Protein AF-A0A2N2MQD1-F1 (afdb_monomer)

Nearest PDB structures (foldseek):
  4q20-assembly1_A  TM=9.235E-01  e=2.212E-16  Caulobacter vibrioides CB15
  4q20-assembly1_B  TM=9.353E-01  e=4.075E-15  Caulobacter vibrioides CB15
  3a0y-assembly1_A  TM=9.117E-01  e=2.842E-14  Thermotoga maritima
  3a0w-assembly1_A  TM=9.003E-01  e=3.850E-14  Thermotoga maritima
  3a0z-assembly2_B  TM=8.921E-01  e=6.257E-14  Thermotoga maritima

Mean predicted aligned error: 6.28 Å

pLDDT: mean 89.48, std 15.31, range [43.0, 98.81]

Radius of gyration: 17.78 Å; Cα contacts (8 Å, |Δi|>4): 299; chains: 1; bounding box: 47×38×61 Å

Foldseek 3Di:
DDADKDWDFPVVLLVVLCVVCVVLCVVLQEAEEEAEPPGDFTAIGGSVLSNLLSNLVVVVLSLFAHRNWYWYWYWDDDPWKIKIKIWTQGQWAPPVCQVCLLPQQDDRDDPPPPRDDSSNRNVSSQVRQVVQVKDWDKDIDGNGTIMIMIMGTGDDPPPDDPDPPDD

Sequence (167 aa):
LTQQKVSLSLDSIISRSVEEMAPLCRKKGIALETNSPRSLPPITGDTESLVRVFTNIIGNATKYTPEGGKITVTVKNDDYYITASIADNGTGIPPEKLPLIFEPFYRCAEKNEKSSGSGLGLTFCKKIMESHNGVIDVSSREGEGTIFVLTFPISINTERNGSVEIQ

Solvent-accessible surface area (backbone atoms only — not comparable to full-atom values): 9406 Å² total; per-residue (Å²): 133,91,78,68,68,39,83,42,56,62,67,61,39,51,52,52,23,49,63,72,45,43,64,61,26,55,76,44,49,27,46,80,46,78,47,65,66,98,75,76,77,40,28,56,39,32,66,70,64,51,28,51,36,50,37,47,53,52,47,51,42,56,70,50,27,52,75,66,30,47,38,38,39,38,43,50,69,67,98,57,37,38,38,42,34,44,35,29,57,13,50,39,41,52,77,89,50,59,87,44,54,51,38,78,58,38,67,96,68,62,93,81,59,89,67,86,75,80,26,43,59,51,29,50,32,50,55,51,29,53,75,47,71,23,45,76,48,77,51,57,40,63,72,60,7,37,35,40,38,39,38,35,50,48,50,81,73,84,86,70,85,94,76,81,81,82,128

Structure (mmCIF, N/CA/C/O backbone):
data_AF-A0A2N2MQD1-F1
#
_entry.id   AF-A0A2N2MQD1-F1
#
loop_
_atom_site.group_PDB
_atom_site.id
_atom_site.type_symbol
_atom_site.label_atom_id
_atom_site.label_alt_id
_atom_site.label_comp_id
_atom_site.label_asym_id
_atom_site.label_entity_id
_atom_site.label_seq_id
_atom_site.pdbx_PDB_ins_code
_atom_site.Cartn_x
_atom_site.Cartn_y
_atom_site.Cartn_z
_atom_site.occupancy
_atom_site.B_iso_or_equiv
_atom_site.auth_seq_id
_atom_site.auth_comp_id
_atom_site.auth_asym_id
_atom_site.auth_atom_id
_atom_site.pdbx_PDB_model_num
ATOM 1 N N . LEU A 1 1 ? 10.818 15.173 -7.127 1.00 55.22 1 LEU A N 1
ATOM 2 C CA . LEU A 1 1 ? 11.517 14.017 -6.529 1.00 55.22 1 LEU A CA 1
ATOM 3 C C . LEU A 1 1 ? 12.135 13.257 -7.684 1.00 55.22 1 LEU A C 1
ATOM 5 O O . LEU A 1 1 ? 11.390 12.733 -8.500 1.00 55.22 1 LEU A O 1
ATOM 9 N N . THR A 1 2 ? 13.452 13.323 -7.829 1.00 74.75 2 THR A N 1
ATOM 10 C CA . THR A 1 2 ? 14.170 12.556 -8.852 1.00 74.75 2 THR A CA 1
ATOM 11 C C . THR A 1 2 ? 14.100 11.083 -8.458 1.00 74.75 2 THR A C 1
ATOM 13 O O . THR A 1 2 ? 14.422 10.764 -7.319 1.00 74.75 2 THR A O 1
ATOM 16 N N . GLN A 1 3 ? 13.618 10.218 -9.351 1.00 81.19 3 GLN A N 1
ATOM 17 C CA . GLN A 1 3 ? 13.583 8.767 -9.139 1.00 81.19 3 GLN A CA 1
ATOM 18 C C . GLN A 1 3 ? 14.773 8.136 -9.852 1.00 81.19 3 GLN A C 1
ATOM 20 O O . GLN A 1 3 ? 15.027 8.460 -11.017 1.00 81.19 3 GLN A O 1
ATOM 25 N N . GLN A 1 4 ? 15.462 7.218 -9.183 1.00 87.00 4 GLN A N 1
ATOM 26 C CA . GLN A 1 4 ? 16.507 6.407 -9.790 1.00 87.00 4 GLN A CA 1
ATOM 27 C C . GLN A 1 4 ? 15.977 4.984 -9.952 1.00 87.00 4 GLN A C 1
ATOM 29 O O . GLN A 1 4 ? 16.025 4.171 -9.034 1.00 87.00 4 GLN A O 1
ATOM 34 N N . LYS A 1 5 ? 15.447 4.689 -11.141 1.00 88.56 5 LYS A N 1
ATOM 35 C CA . LYS A 1 5 ? 14.885 3.372 -11.425 1.00 88.56 5 LYS A CA 1
ATOM 36 C C . LYS A 1 5 ? 15.972 2.369 -11.783 1.00 88.56 5 LYS A C 1
ATOM 38 O O . LYS A 1 5 ? 16.759 2.610 -12.697 1.00 88.56 5 LYS A O 1
ATOM 43 N N . VAL A 1 6 ? 15.970 1.239 -11.090 1.00 92.88 6 VAL A N 1
ATOM 44 C CA . VAL A 1 6 ? 16.886 0.114 -11.295 1.00 92.88 6 VAL A CA 1
ATOM 45 C C . VAL A 1 6 ? 16.113 -1.202 -11.265 1.00 92.88 6 VAL A C 1
ATOM 47 O O . VAL A 1 6 ? 14.977 -1.254 -10.793 1.00 92.88 6 VAL A O 1
ATOM 50 N N . SER A 1 7 ? 16.731 -2.270 -11.768 1.00 94.94 7 SER A N 1
ATOM 51 C CA . SER A 1 7 ? 16.224 -3.627 -11.559 1.00 94.94 7 SER A CA 1
ATOM 52 C C . SER A 1 7 ? 16.336 -3.981 -10.074 1.00 94.94 7 SER A C 1
ATOM 54 O O . SER A 1 7 ? 17.421 -3.866 -9.499 1.00 94.94 7 SER A O 1
ATOM 56 N N . LEU A 1 8 ? 15.229 -4.368 -9.441 1.00 94.50 8 LEU A N 1
ATOM 57 C CA . LEU A 1 8 ? 15.173 -4.667 -8.010 1.00 94.50 8 LEU A CA 1
ATOM 58 C C . LEU A 1 8 ? 14.228 -5.829 -7.683 1.00 94.50 8 LEU A C 1
ATOM 60 O O . LEU A 1 8 ? 13.361 -6.196 -8.478 1.00 94.50 8 LEU A O 1
ATOM 64 N N . SER A 1 9 ? 14.400 -6.390 -6.484 1.00 94.62 9 SER A N 1
ATOM 65 C CA . SER A 1 9 ? 13.538 -7.437 -5.925 1.00 94.62 9 SER A CA 1
ATOM 66 C C . SER A 1 9 ? 12.395 -6.829 -5.115 1.00 94.62 9 SER A C 1
ATOM 68 O O . SER A 1 9 ? 12.638 -6.113 -4.139 1.00 94.62 9 SER A O 1
ATOM 70 N N . LEU A 1 10 ? 11.149 -7.153 -5.477 1.00 95.81 10 LEU A N 1
ATOM 71 C CA . LEU A 1 10 ? 9.975 -6.709 -4.722 1.00 95.81 10 LEU A CA 1
ATOM 72 C C . LEU A 1 10 ? 9.932 -7.324 -3.311 1.00 95.81 10 LEU A C 1
ATOM 74 O O . LEU A 1 10 ? 9.525 -6.643 -2.371 1.00 95.81 10 LEU A O 1
ATOM 78 N N . ASP A 1 11 ? 10.422 -8.557 -3.130 1.00 95.38 11 ASP A N 1
ATOM 79 C CA . ASP A 1 11 ? 10.504 -9.205 -1.811 1.00 95.38 11 ASP A CA 1
ATOM 80 C C . ASP A 1 11 ? 11.351 -8.395 -0.824 1.00 95.38 11 ASP A C 1
ATOM 82 O O . ASP A 1 11 ? 10.994 -8.268 0.349 1.00 95.38 11 ASP A O 1
ATOM 86 N N . SER A 1 12 ? 12.456 -7.800 -1.287 1.00 95.31 12 SER A N 1
ATOM 87 C CA . SER A 1 12 ? 13.322 -6.966 -0.445 1.00 95.31 12 SER A CA 1
ATOM 88 C C . SER A 1 12 ? 12.623 -5.674 -0.014 1.00 95.31 12 SER A C 1
ATOM 90 O O . SER A 1 12 ? 12.756 -5.255 1.136 1.00 95.31 12 SER A O 1
ATOM 92 N N . ILE A 1 13 ? 11.836 -5.069 -0.910 1.00 97.56 13 ILE A N 1
ATOM 93 C CA . ILE A 1 13 ? 11.026 -3.881 -0.606 1.00 97.56 13 ILE A CA 1
ATOM 94 C C . ILE A 1 13 ? 9.956 -4.213 0.437 1.00 97.56 13 ILE A C 1
ATOM 96 O O . ILE A 1 13 ? 9.794 -3.479 1.418 1.00 97.56 13 ILE A O 1
ATOM 100 N N . ILE A 1 14 ? 9.244 -5.325 0.243 1.00 97.81 14 ILE A N 1
ATOM 101 C CA . ILE A 1 14 ? 8.193 -5.783 1.154 1.00 97.81 14 ILE A CA 1
ATOM 102 C C . ILE A 1 14 ? 8.781 -6.104 2.526 1.00 97.81 14 ILE A C 1
ATOM 104 O O . ILE A 1 14 ? 8.261 -5.618 3.527 1.00 97.81 14 ILE A O 1
ATOM 108 N N . SER A 1 15 ? 9.883 -6.855 2.576 1.00 97.38 15 SER A N 1
ATOM 109 C CA . SER A 1 15 ? 10.547 -7.243 3.827 1.00 97.38 15 SER A CA 1
ATOM 110 C C . SER A 1 15 ? 10.966 -6.019 4.636 1.00 97.38 15 SER A C 1
ATOM 112 O O . SER A 1 15 ? 10.573 -5.896 5.794 1.00 97.38 15 SER A O 1
ATOM 114 N N . ARG A 1 16 ? 11.646 -5.050 4.005 1.00 98.12 16 ARG A N 1
ATOM 115 C CA . ARG A 1 16 ? 12.018 -3.789 4.664 1.00 98.12 16 ARG A CA 1
ATOM 116 C C . ARG A 1 16 ? 10.794 -3.025 5.174 1.00 98.12 16 ARG A C 1
ATOM 118 O O . ARG A 1 16 ? 10.785 -2.554 6.304 1.00 98.12 16 ARG A O 1
ATOM 125 N N . SER A 1 17 ? 9.739 -2.933 4.368 1.00 98.44 17 SER A N 1
ATOM 126 C CA . SER A 1 17 ? 8.516 -2.216 4.753 1.00 98.44 17 SER A CA 1
ATOM 127 C C . SER A 1 17 ? 7.790 -2.885 5.926 1.00 98.44 17 SER A C 1
ATOM 129 O O . SER A 1 17 ? 7.268 -2.205 6.809 1.00 98.44 17 SER A O 1
ATOM 131 N N . VAL A 1 18 ? 7.765 -4.220 5.956 1.00 98.06 18 VAL A N 1
ATOM 132 C CA . VAL A 1 18 ? 7.205 -5.014 7.058 1.00 98.06 18 VAL A CA 1
ATOM 133 C C . VAL A 1 18 ? 8.037 -4.835 8.325 1.00 98.06 18 VAL A C 1
ATOM 135 O O . VAL A 1 18 ? 7.464 -4.603 9.387 1.00 98.06 18 VAL A O 1
ATOM 138 N N . GLU A 1 19 ? 9.366 -4.878 8.227 1.00 98.19 19 GLU A N 1
ATOM 139 C CA . GLU A 1 19 ? 10.277 -4.635 9.353 1.00 98.19 19 GLU A CA 1
ATOM 140 C C . GLU A 1 19 ? 10.094 -3.235 9.952 1.00 98.19 19 GLU A C 1
ATOM 142 O O . GLU A 1 19 ? 9.997 -3.103 11.175 1.00 98.19 19 GLU A O 1
ATOM 147 N N . GLU A 1 20 ? 9.970 -2.208 9.106 1.00 98.06 20 GLU A N 1
ATOM 148 C CA . GLU A 1 20 ? 9.722 -0.824 9.529 1.00 98.06 20 GLU A CA 1
ATOM 149 C C . GLU A 1 20 ? 8.375 -0.675 10.264 1.00 98.06 20 GLU A C 1
ATOM 151 O O . GLU A 1 20 ? 8.275 0.059 11.251 1.00 98.06 20 GLU A O 1
ATOM 156 N N . MET A 1 21 ? 7.340 -1.405 9.834 1.00 97.94 21 MET A N 1
ATOM 157 C CA . MET A 1 21 ? 5.989 -1.307 10.402 1.00 97.94 21 MET A CA 1
ATOM 158 C C . MET A 1 21 ? 5.726 -2.251 11.581 1.00 97.94 21 MET A C 1
ATOM 160 O O . MET A 1 21 ? 4.845 -1.985 12.408 1.00 97.94 21 MET A O 1
ATOM 164 N N . ALA A 1 22 ? 6.503 -3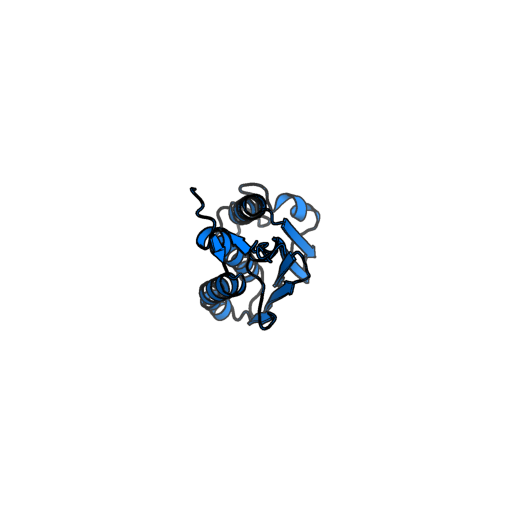.327 11.717 1.00 97.94 22 ALA A N 1
ATOM 165 C CA . ALA A 1 22 ? 6.307 -4.343 12.745 1.00 97.94 22 ALA A CA 1
ATOM 166 C C . ALA A 1 22 ? 6.282 -3.793 14.190 1.00 97.94 22 ALA A C 1
ATOM 168 O O . ALA A 1 22 ? 5.436 -4.250 14.965 1.00 97.94 22 ALA A O 1
ATOM 169 N N . PRO A 1 23 ? 7.118 -2.813 14.603 1.00 98.25 23 PRO A N 1
ATOM 170 C CA . PRO A 1 23 ? 7.039 -2.235 15.947 1.00 98.25 23 PRO A CA 1
ATOM 171 C C . PRO A 1 23 ? 5.682 -1.588 16.257 1.00 98.25 23 PRO A C 1
ATOM 173 O O . PRO A 1 23 ? 5.178 -1.731 17.372 1.00 98.25 23 PRO A O 1
ATOM 176 N N . LEU A 1 24 ? 5.074 -0.907 15.280 1.00 96.50 24 LEU A N 1
ATOM 177 C CA . LEU A 1 24 ? 3.769 -0.262 15.444 1.00 96.50 24 LEU A CA 1
ATOM 178 C C . LEU A 1 24 ? 2.642 -1.295 15.521 1.00 96.50 24 LEU A C 1
ATOM 180 O O . LEU A 1 24 ? 1.780 -1.178 16.393 1.00 96.50 24 LEU A O 1
ATOM 184 N N . CYS A 1 25 ? 2.684 -2.330 14.675 1.00 97.88 25 CYS A N 1
ATOM 185 C CA . CYS A 1 25 ? 1.737 -3.445 14.745 1.00 97.88 25 CYS A CA 1
ATOM 186 C C . CYS A 1 25 ? 1.816 -4.156 16.101 1.00 97.88 25 CYS A C 1
ATOM 188 O O . CYS A 1 25 ? 0.794 -4.299 16.768 1.00 97.88 25 CYS A O 1
ATOM 190 N N . ARG A 1 26 ? 3.027 -4.501 16.569 1.00 98.00 26 ARG A N 1
ATOM 191 C CA . ARG A 1 26 ? 3.233 -5.138 17.884 1.00 98.00 26 ARG A CA 1
ATOM 192 C C . ARG A 1 26 ? 2.709 -4.285 19.032 1.00 98.00 26 ARG A C 1
ATOM 194 O O . ARG A 1 26 ? 2.056 -4.812 19.924 1.00 98.00 26 ARG A O 1
ATOM 201 N N . LYS A 1 27 ? 2.949 -2.969 18.999 1.00 97.00 27 LYS A N 1
ATOM 202 C CA . LYS A 1 27 ? 2.445 -2.039 20.021 1.00 97.00 27 LYS A CA 1
ATOM 203 C C . LYS A 1 27 ? 0.913 -2.041 20.117 1.00 97.00 27 LYS A C 1
ATOM 205 O O . LYS A 1 27 ? 0.391 -1.789 21.195 1.00 97.00 27 LYS A O 1
ATOM 210 N N . LYS A 1 28 ? 0.214 -2.309 19.011 1.00 96.25 28 LYS A N 1
ATOM 211 C CA . LYS A 1 28 ? -1.253 -2.390 18.933 1.00 96.25 28 LYS A CA 1
ATOM 212 C C . LYS A 1 28 ? -1.771 -3.838 18.969 1.00 96.25 28 LYS A C 1
ATOM 214 O O . LYS A 1 28 ? -2.934 -4.073 18.673 1.00 96.25 28 LYS A O 1
ATOM 219 N N . GLY A 1 29 ? -0.914 -4.823 19.246 1.00 97.94 29 GLY A N 1
ATOM 220 C CA . GLY A 1 29 ? -1.299 -6.237 19.242 1.00 97.94 29 GLY A CA 1
ATOM 221 C C . GLY A 1 29 ? -1.800 -6.760 17.889 1.00 97.94 29 GLY A C 1
ATOM 222 O O . GLY A 1 29 ? -2.535 -7.738 17.864 1.00 97.94 29 GLY A O 1
ATOM 223 N N . ILE A 1 30 ? -1.447 -6.116 16.773 1.00 98.62 30 ILE A N 1
ATOM 224 C CA . ILE A 1 30 ? -1.857 -6.539 15.428 1.00 98.62 30 ILE A CA 1
ATOM 225 C C . ILE A 1 30 ? -0.883 -7.594 14.901 1.00 98.62 30 ILE A C 1
ATOM 227 O O . ILE A 1 30 ? 0.329 -7.357 14.855 1.00 98.62 30 ILE A O 1
ATOM 231 N N . ALA A 1 31 ? -1.415 -8.726 14.440 1.00 98.50 31 ALA A N 1
ATOM 232 C CA . ALA A 1 31 ? -0.648 -9.726 13.706 1.00 98.50 31 ALA A CA 1
ATOM 233 C C . ALA A 1 31 ? -0.298 -9.198 12.306 1.00 98.50 31 ALA A C 1
ATOM 235 O O . ALA A 1 31 ? -1.191 -8.840 11.542 1.00 98.50 31 ALA A O 1
ATOM 236 N N . LEU A 1 32 ? 0.992 -9.144 11.970 1.00 98.56 32 LEU A N 1
ATOM 237 C CA . LEU A 1 32 ? 1.478 -8.776 10.638 1.00 98.56 32 LEU A CA 1
ATOM 238 C C . LEU A 1 32 ? 2.134 -9.998 9.995 1.00 98.56 32 LEU A C 1
ATOM 240 O O . LEU A 1 32 ? 3.179 -10.452 10.459 1.00 98.56 32 LEU A O 1
ATOM 244 N N . GLU A 1 33 ? 1.506 -10.525 8.949 1.00 98.19 33 GLU A N 1
ATOM 245 C CA . GLU A 1 33 ? 1.926 -11.750 8.264 1.00 98.19 33 GLU A CA 1
ATOM 246 C C . GLU A 1 33 ? 2.306 -11.475 6.808 1.00 98.19 33 GLU A C 1
ATOM 248 O O . GLU A 1 33 ? 1.689 -10.637 6.146 1.00 98.19 33 GLU A O 1
ATOM 253 N N . THR A 1 34 ? 3.278 -12.231 6.293 1.00 97.75 34 THR A N 1
ATOM 254 C CA . THR A 1 34 ? 3.714 -12.159 4.894 1.00 97.75 34 THR A CA 1
ATOM 255 C C . THR A 1 34 ? 3.674 -13.545 4.263 1.00 97.75 34 THR A C 1
ATOM 257 O O . THR A 1 34 ? 4.285 -14.480 4.774 1.00 97.75 34 THR A O 1
ATOM 260 N N . ASN A 1 35 ? 2.999 -13.654 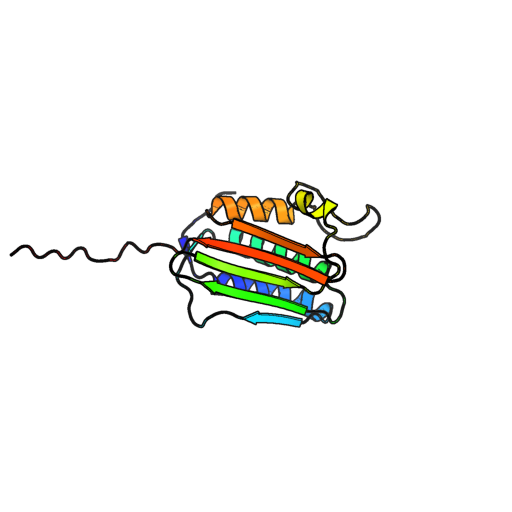3.123 1.00 97.12 35 ASN A N 1
ATOM 261 C CA . ASN A 1 35 ? 2.900 -14.854 2.304 1.00 97.12 35 ASN A CA 1
ATOM 262 C C . ASN A 1 35 ? 3.451 -14.536 0.910 1.00 97.12 35 ASN A C 1
ATOM 264 O O . ASN A 1 35 ? 2.752 -13.934 0.097 1.00 97.12 35 ASN A O 1
ATOM 268 N N . SER A 1 36 ? 4.697 -14.917 0.634 1.00 93.94 36 SER A N 1
ATOM 269 C CA . SER A 1 36 ? 5.356 -14.689 -0.662 1.00 93.94 36 SER A CA 1
ATOM 270 C C . SER A 1 36 ? 5.867 -16.013 -1.241 1.00 93.94 36 SER A C 1
ATOM 272 O O . SER A 1 36 ? 6.246 -16.897 -0.462 1.00 93.94 36 SER A O 1
ATOM 274 N N . PRO A 1 37 ? 5.878 -16.208 -2.575 1.00 91.75 37 PRO A N 1
ATOM 275 C CA . PRO A 1 37 ? 6.591 -17.324 -3.185 1.00 91.75 37 PRO A CA 1
ATOM 276 C C . PRO A 1 37 ? 8.092 -17.265 -2.869 1.00 91.75 37 PRO A C 1
ATOM 278 O O . PRO A 1 37 ? 8.640 -16.240 -2.480 1.00 91.75 37 PRO A O 1
ATOM 281 N N . ARG A 1 38 ? 8.785 -18.393 -3.063 1.00 85.69 38 ARG A N 1
ATOM 282 C CA . ARG A 1 38 ? 10.217 -18.511 -2.742 1.00 85.69 38 ARG A CA 1
ATOM 283 C C . ARG A 1 38 ? 11.110 -17.595 -3.589 1.00 85.69 38 ARG A C 1
ATOM 285 O O . ARG A 1 38 ? 12.182 -17.217 -3.129 1.00 85.69 38 ARG A O 1
ATOM 292 N N . SER A 1 39 ? 10.709 -17.296 -4.822 1.00 88.69 39 SER A N 1
ATOM 293 C CA . SER A 1 39 ? 11.402 -16.322 -5.661 1.00 88.69 39 SER A CA 1
ATOM 294 C C . SER A 1 39 ? 10.416 -15.533 -6.500 1.00 88.69 39 SER A C 1
ATOM 296 O O . SER A 1 39 ? 9.495 -16.115 -7.076 1.00 88.69 39 SER A O 1
ATOM 298 N N . LEU A 1 40 ? 10.695 -14.246 -6.645 1.00 93.75 40 LEU A N 1
ATOM 299 C CA . LEU A 1 40 ? 10.003 -13.353 -7.554 1.00 93.75 40 LEU A CA 1
ATOM 300 C C . LEU A 1 40 ? 10.946 -12.889 -8.670 1.00 93.75 40 LEU A C 1
ATOM 302 O O . LEU A 1 40 ? 12.138 -12.678 -8.420 1.00 93.75 40 LEU A O 1
ATOM 306 N N . PRO A 1 41 ? 10.435 -12.711 -9.898 1.00 95.19 41 PRO A N 1
ATOM 307 C CA . PRO A 1 41 ? 11.191 -12.047 -10.948 1.00 95.19 41 PRO A CA 1
ATOM 308 C C . PRO A 1 41 ? 11.448 -10.572 -10.578 1.00 95.19 41 PRO A C 1
ATOM 310 O O . PRO A 1 41 ? 10.746 -10.005 -9.736 1.00 95.19 41 PRO A O 1
ATOM 313 N N . PRO A 1 42 ? 12.466 -9.927 -11.169 1.00 95.56 42 PRO A N 1
ATOM 314 C CA . PRO A 1 42 ? 12.761 -8.534 -10.868 1.00 95.56 42 PRO A CA 1
ATOM 315 C C . PRO A 1 42 ? 11.713 -7.589 -11.465 1.00 95.56 42 PRO A C 1
ATOM 317 O O . PRO A 1 42 ? 11.076 -7.892 -12.475 1.00 95.56 42 PRO A O 1
ATOM 320 N N . ILE A 1 43 ? 11.604 -6.397 -10.882 1.00 96.25 43 ILE A N 1
ATOM 321 C CA . ILE A 1 43 ? 10.855 -5.260 -11.438 1.00 96.25 43 ILE A CA 1
ATOM 322 C C . ILE A 1 43 ? 11.784 -4.062 -11.621 1.00 96.25 43 ILE A C 1
ATOM 324 O O . ILE A 1 43 ? 12.884 -4.030 -11.069 1.00 96.25 43 ILE A O 1
ATOM 328 N N . THR A 1 44 ? 11.353 -3.067 -12.393 1.00 95.81 44 THR A N 1
ATOM 329 C CA . THR A 1 44 ? 12.091 -1.810 -12.549 1.00 95.81 44 THR A CA 1
ATOM 330 C C . THR A 1 44 ? 11.474 -0.761 -11.641 1.00 95.81 44 THR A C 1
ATOM 332 O O . THR A 1 44 ? 10.298 -0.425 -11.787 1.00 95.81 44 THR A O 1
ATOM 335 N N . GLY A 1 45 ? 12.259 -0.202 -10.724 1.00 95.88 45 GLY A N 1
ATOM 336 C CA . GLY A 1 45 ? 11.742 0.810 -9.817 1.00 95.88 45 GLY A CA 1
ATOM 337 C C . GLY A 1 45 ? 12.772 1.534 -8.977 1.00 95.88 45 GLY A C 1
ATOM 338 O O . GLY A 1 45 ? 13.963 1.250 -9.027 1.00 95.88 45 GLY A O 1
ATOM 339 N N . ASP A 1 46 ? 12.277 2.510 -8.229 1.00 96.88 46 ASP A N 1
ATOM 340 C CA . ASP A 1 46 ? 13.017 3.283 -7.243 1.00 96.88 46 ASP A CA 1
ATOM 341 C C . ASP A 1 46 ? 12.716 2.727 -5.846 1.00 96.88 46 ASP A C 1
ATOM 343 O O . ASP A 1 46 ? 11.574 2.759 -5.378 1.00 96.88 46 ASP A O 1
ATOM 347 N N . THR A 1 47 ? 13.749 2.197 -5.192 1.00 96.06 47 THR A N 1
ATOM 348 C CA . THR A 1 47 ? 13.650 1.494 -3.905 1.00 96.06 47 THR A CA 1
ATOM 349 C C . THR A 1 47 ? 12.925 2.319 -2.845 1.00 96.06 47 THR A C 1
ATOM 351 O O . THR A 1 47 ? 11.950 1.848 -2.263 1.00 96.06 47 THR A O 1
ATOM 354 N N . GLU A 1 48 ? 13.357 3.558 -2.604 1.00 96.38 48 GLU A N 1
ATOM 355 C CA . GLU A 1 48 ? 12.797 4.390 -1.530 1.00 96.38 48 GLU A CA 1
ATOM 356 C C . GLU A 1 48 ? 11.353 4.805 -1.824 1.00 96.38 48 GLU A C 1
ATOM 358 O O . GLU A 1 48 ? 10.510 4.838 -0.922 1.00 96.38 48 GLU A O 1
ATOM 363 N N . SER A 1 49 ? 11.033 5.075 -3.093 1.00 97.06 49 SER A N 1
ATOM 364 C CA . SER A 1 49 ? 9.661 5.362 -3.510 1.00 97.06 49 SER A CA 1
ATOM 365 C C . SER A 1 49 ? 8.744 4.172 -3.242 1.00 97.06 49 SER A C 1
ATOM 367 O O . SER A 1 49 ? 7.667 4.357 -2.677 1.00 97.06 49 SER A O 1
ATOM 369 N N . LEU A 1 50 ? 9.160 2.953 -3.595 1.00 97.94 50 LEU A N 1
ATOM 370 C CA . LEU A 1 50 ? 8.341 1.759 -3.385 1.00 97.94 50 LEU A CA 1
ATOM 371 C C . LEU A 1 50 ? 8.230 1.383 -1.901 1.00 97.94 50 LEU A C 1
ATOM 373 O O . LEU A 1 50 ? 7.122 1.100 -1.448 1.00 97.94 50 LEU A O 1
ATOM 377 N N . VAL A 1 51 ? 9.306 1.481 -1.109 1.00 98.00 51 VAL A N 1
ATOM 378 C CA . VAL A 1 51 ? 9.231 1.309 0.361 1.00 98.00 51 VAL A CA 1
ATOM 379 C C . VAL A 1 51 ? 8.203 2.274 0.958 1.00 98.00 51 VAL A C 1
ATOM 381 O O . VAL A 1 51 ? 7.364 1.883 1.774 1.00 98.00 51 VAL A O 1
ATOM 384 N N . ARG A 1 52 ? 8.178 3.529 0.494 1.00 96.94 52 ARG A N 1
ATOM 385 C CA . ARG A 1 52 ? 7.178 4.514 0.923 1.00 96.94 52 ARG A CA 1
ATOM 386 C C . ARG A 1 52 ? 5.743 4.123 0.550 1.00 96.94 52 ARG A C 1
ATOM 388 O O . ARG A 1 52 ? 4.827 4.453 1.301 1.00 96.94 52 ARG A O 1
ATOM 395 N N . VAL A 1 53 ? 5.520 3.445 -0.579 1.00 98.19 53 VAL A N 1
ATOM 396 C CA . VAL A 1 53 ? 4.186 2.934 -0.953 1.00 98.19 53 VAL A CA 1
ATOM 397 C C . VAL A 1 53 ? 3.723 1.883 0.052 1.00 98.19 53 VAL A C 1
ATOM 399 O O . VAL A 1 53 ? 2.643 2.021 0.633 1.00 98.19 53 VAL A O 1
ATOM 402 N N . PHE A 1 54 ? 4.549 0.865 0.296 1.00 98.50 54 PHE A N 1
ATOM 403 C CA . PHE A 1 54 ? 4.197 -0.249 1.176 1.00 98.50 54 PHE A CA 1
ATOM 404 C C . PHE A 1 54 ? 4.031 0.189 2.632 1.00 98.50 54 PHE A C 1
ATOM 406 O O . PHE A 1 54 ? 3.010 -0.117 3.243 1.00 98.50 54 PHE A O 1
ATOM 413 N N . THR A 1 55 ? 4.974 0.955 3.181 1.00 98.00 55 THR A N 1
ATOM 414 C CA . THR A 1 55 ? 4.897 1.461 4.568 1.00 98.00 55 THR A CA 1
ATOM 415 C C . THR A 1 55 ? 3.667 2.332 4.809 1.00 98.00 55 THR A C 1
ATOM 417 O O . THR A 1 55 ? 3.063 2.276 5.875 1.00 98.00 55 THR A O 1
ATOM 420 N N . ASN A 1 56 ? 3.234 3.103 3.815 1.00 97.19 56 ASN A N 1
ATOM 421 C CA . ASN A 1 56 ? 2.040 3.935 3.908 1.00 97.19 56 ASN A CA 1
ATOM 422 C C . ASN A 1 56 ? 0.747 3.112 3.868 1.00 97.19 56 ASN A C 1
ATOM 424 O O . ASN A 1 56 ? -0.156 3.354 4.666 1.00 97.19 56 ASN A O 1
ATOM 428 N N . ILE A 1 57 ? 0.666 2.106 2.994 1.00 98.19 57 ILE A N 1
ATOM 429 C CA . ILE A 1 57 ? -0.492 1.204 2.944 1.00 98.19 57 ILE A CA 1
ATOM 430 C C . ILE A 1 57 ? -0.572 0.366 4.225 1.00 98.19 57 ILE A C 1
ATOM 432 O O . ILE A 1 57 ? -1.619 0.351 4.871 1.00 98.19 57 ILE A O 1
ATOM 436 N N . ILE A 1 58 ? 0.537 -0.250 4.648 1.00 98.38 58 ILE A N 1
ATOM 437 C CA . ILE A 1 58 ? 0.605 -1.005 5.907 1.00 98.38 58 ILE A CA 1
ATOM 438 C C . ILE A 1 58 ? 0.324 -0.074 7.093 1.00 98.38 58 ILE A C 1
ATOM 440 O O . ILE A 1 58 ? -0.419 -0.443 7.991 1.00 98.38 58 ILE A O 1
ATOM 444 N N . GLY A 1 59 ? 0.831 1.160 7.084 1.00 96.25 59 GLY A N 1
ATOM 445 C CA . GLY A 1 59 ? 0.548 2.161 8.113 1.00 96.25 59 GLY A CA 1
ATOM 446 C C . GLY A 1 59 ? -0.925 2.546 8.204 1.00 96.25 59 GLY A C 1
ATOM 447 O O . GLY A 1 59 ? -1.454 2.664 9.313 1.00 96.25 59 GLY A O 1
ATOM 448 N N . ASN A 1 60 ? -1.614 2.682 7.068 1.00 95.62 60 ASN A N 1
ATOM 449 C CA . ASN A 1 60 ? -3.064 2.872 7.050 1.00 95.62 60 ASN A CA 1
ATOM 450 C C . ASN A 1 60 ? -3.777 1.646 7.632 1.00 95.62 60 ASN A C 1
ATOM 452 O O . ASN A 1 60 ? -4.616 1.807 8.517 1.00 95.62 60 ASN A O 1
ATOM 456 N N . ALA A 1 61 ? -3.387 0.437 7.229 1.00 96.94 61 ALA A N 1
ATOM 457 C CA . ALA A 1 61 ? -3.924 -0.797 7.793 1.00 96.94 61 ALA A CA 1
ATOM 458 C C . ALA A 1 61 ? -3.709 -0.865 9.321 1.00 96.94 61 ALA A C 1
ATOM 460 O O . ALA A 1 61 ? -4.667 -1.047 10.069 1.00 96.94 61 ALA A O 1
ATOM 461 N N . THR A 1 62 ? -2.503 -0.595 9.835 1.00 96.31 62 THR A N 1
ATOM 462 C CA . THR A 1 62 ? -2.209 -0.553 11.283 1.00 96.31 62 THR A CA 1
ATOM 463 C C . THR A 1 62 ? -3.057 0.491 12.009 1.00 96.31 62 THR A C 1
ATOM 465 O O . THR A 1 62 ? -3.508 0.276 13.139 1.00 96.31 62 THR A O 1
ATOM 468 N N . LYS A 1 63 ? -3.290 1.643 11.376 1.00 93.44 63 LYS A N 1
ATOM 469 C CA . LYS A 1 63 ? -4.095 2.724 11.945 1.00 93.44 63 LYS A CA 1
ATOM 470 C C . LYS A 1 63 ? -5.563 2.321 12.097 1.00 93.44 63 LYS A C 1
ATOM 472 O O . LYS A 1 63 ? -6.113 2.540 13.177 1.00 93.44 63 LYS A O 1
ATOM 477 N N . TYR A 1 64 ? -6.163 1.722 11.069 1.00 93.88 64 TYR A N 1
ATOM 478 C CA . TYR A 1 64 ? -7.605 1.434 11.014 1.00 93.88 64 TYR A CA 1
ATOM 479 C C . TYR A 1 64 ? -7.990 0.006 11.433 1.00 93.88 64 TYR A C 1
ATOM 481 O O . TYR A 1 64 ? -9.169 -0.287 11.605 1.00 93.88 64 TYR A O 1
ATOM 489 N N . THR A 1 65 ? -7.013 -0.867 11.681 1.00 96.81 65 THR A N 1
ATOM 490 C CA . THR A 1 65 ? -7.245 -2.190 12.280 1.00 96.81 65 THR A CA 1
ATOM 491 C C . THR A 1 65 ? -7.328 -2.083 13.803 1.00 96.81 65 THR A C 1
ATOM 493 O O . THR A 1 65 ? -6.406 -1.521 14.393 1.00 96.81 65 THR A O 1
ATOM 496 N N . PRO A 1 66 ? -8.385 -2.574 14.471 1.00 95.06 66 PRO A N 1
ATOM 497 C CA . PRO A 1 66 ? -8.470 -2.620 15.933 1.00 95.06 66 PRO A CA 1
ATOM 498 C C . PRO A 1 66 ? -7.328 -3.402 16.601 1.00 95.06 66 PRO A C 1
ATOM 500 O O . PRO A 1 66 ? -6.596 -4.155 15.960 1.00 95.06 66 PRO A O 1
ATOM 503 N N . GLU A 1 67 ? -7.173 -3.219 17.913 1.00 96.31 67 GLU A N 1
ATOM 504 C CA . GLU A 1 67 ? -6.235 -4.016 18.712 1.00 96.31 67 GLU A CA 1
ATOM 505 C C . GLU A 1 67 ? -6.573 -5.513 18.633 1.00 96.31 67 GLU A C 1
ATOM 507 O O . GLU A 1 67 ? -7.744 -5.890 18.630 1.00 96.31 67 GLU A O 1
ATOM 512 N N . GLY A 1 68 ? -5.549 -6.364 18.515 1.00 95.50 68 GLY A N 1
ATOM 513 C CA . GLY A 1 68 ? -5.728 -7.808 18.309 1.00 95.50 68 GLY A CA 1
ATOM 514 C C . GLY A 1 68 ? -6.103 -8.215 16.877 1.00 95.50 68 GLY A C 1
ATOM 515 O O . GLY A 1 68 ? -6.309 -9.400 16.619 1.00 95.50 68 GLY A O 1
ATOM 516 N N . GLY A 1 69 ? -6.216 -7.260 15.947 1.00 98.00 69 GLY A N 1
ATOM 517 C CA . GLY A 1 69 ? -6.525 -7.538 14.545 1.00 98.00 69 GLY A CA 1
ATOM 518 C C . GLY A 1 69 ? -5.349 -8.114 13.749 1.00 98.00 69 GLY A C 1
ATOM 519 O O . GLY A 1 69 ? -4.315 -8.511 14.292 1.00 98.00 69 GLY A O 1
ATOM 520 N N . LYS A 1 70 ? -5.503 -8.161 12.426 1.00 98.62 70 LYS A N 1
ATOM 521 C CA . LYS A 1 70 ? -4.577 -8.824 11.509 1.00 98.62 70 LYS A CA 1
ATOM 522 C C . LYS A 1 70 ? -4.399 -8.039 10.214 1.00 98.62 70 LYS A C 1
ATOM 524 O O . LYS A 1 70 ? -5.360 -7.545 9.633 1.00 98.62 70 LYS A O 1
ATOM 529 N N . ILE A 1 71 ? -3.157 -8.004 9.745 1.00 98.81 71 ILE A N 1
ATOM 530 C CA . ILE A 1 71 ? -2.740 -7.495 8.442 1.00 98.81 71 ILE A CA 1
ATOM 531 C C . ILE A 1 71 ? -1.952 -8.602 7.744 1.00 98.81 71 ILE A C 1
ATOM 533 O O . ILE A 1 71 ? -1.046 -9.194 8.331 1.00 98.81 71 ILE A O 1
ATOM 537 N N . THR A 1 72 ? -2.286 -8.885 6.489 1.00 98.81 72 THR A N 1
ATOM 538 C CA . THR A 1 72 ? -1.623 -9.910 5.677 1.00 98.81 72 THR A CA 1
ATOM 539 C C . THR A 1 72 ? -1.122 -9.304 4.374 1.00 98.81 72 THR A C 1
ATOM 541 O O . THR A 1 72 ? -1.914 -8.777 3.593 1.00 98.81 72 THR A O 1
ATOM 544 N N . VAL A 1 73 ? 0.178 -9.422 4.114 1.00 98.75 73 VAL A N 1
ATOM 545 C CA . VAL A 1 73 ? 0.790 -9.120 2.817 1.00 98.75 73 VAL A CA 1
ATOM 546 C C . VAL A 1 73 ? 0.912 -10.424 2.037 1.00 98.75 73 VAL A C 1
ATOM 548 O O . VAL A 1 73 ? 1.612 -11.335 2.460 1.00 98.75 73 VAL A O 1
ATOM 551 N N . THR A 1 74 ? 0.222 -10.544 0.909 1.00 98.69 74 THR A N 1
ATOM 552 C CA . THR A 1 74 ? 0.283 -11.726 0.038 1.00 98.69 74 THR A CA 1
ATOM 553 C C . THR A 1 74 ? 0.832 -11.339 -1.319 1.00 98.69 74 THR A C 1
ATOM 555 O O . THR A 1 74 ? 0.311 -10.419 -1.942 1.00 98.69 74 THR A O 1
ATOM 558 N N . VAL A 1 75 ? 1.840 -12.058 -1.797 1.00 98.38 75 VAL A N 1
ATOM 559 C CA . VAL A 1 75 ? 2.461 -11.815 -3.098 1.00 98.38 75 VAL A CA 1
ATOM 560 C C . VAL A 1 75 ? 2.231 -13.008 -4.009 1.00 98.38 75 VAL A C 1
ATOM 562 O O . VAL A 1 75 ? 2.307 -14.161 -3.585 1.00 98.38 75 VAL A O 1
ATOM 565 N N . LYS A 1 76 ? 1.918 -12.724 -5.267 1.00 97.44 76 LYS A N 1
ATOM 566 C CA . LYS A 1 76 ? 1.791 -13.700 -6.350 1.00 97.44 76 LYS A CA 1
ATOM 567 C C . LYS A 1 76 ? 2.405 -13.104 -7.607 1.00 97.44 76 LYS A C 1
ATOM 569 O O . LYS A 1 76 ? 2.467 -11.886 -7.738 1.00 97.44 76 LYS A O 1
ATOM 574 N N . ASN A 1 77 ? 2.812 -13.942 -8.544 1.00 96.19 77 ASN A N 1
ATOM 575 C CA . ASN A 1 77 ? 3.198 -13.496 -9.872 1.00 96.19 77 ASN A CA 1
ATOM 576 C C . ASN A 1 77 ? 2.634 -14.442 -10.931 1.00 96.19 77 ASN A C 1
ATOM 578 O O . ASN A 1 77 ? 2.363 -15.610 -10.647 1.00 96.19 77 ASN A O 1
ATOM 582 N N . ASP A 1 78 ? 2.487 -13.916 -12.135 1.00 94.38 78 ASP A N 1
ATOM 583 C CA . ASP A 1 78 ? 2.303 -14.686 -13.359 1.00 94.38 78 ASP A CA 1
ATOM 584 C C . ASP A 1 78 ? 3.488 -14.415 -14.305 1.00 94.38 78 ASP A C 1
ATOM 586 O O . ASP A 1 78 ? 4.580 -14.057 -13.844 1.00 94.38 78 ASP A O 1
ATOM 590 N N . ASP A 1 79 ? 3.291 -14.629 -15.604 1.00 91.12 79 ASP A N 1
ATOM 591 C CA . ASP A 1 79 ? 4.314 -14.440 -16.634 1.00 91.12 79 ASP A CA 1
ATOM 592 C C . ASP A 1 79 ? 4.674 -12.963 -16.880 1.00 91.12 79 ASP A C 1
ATOM 594 O O . ASP A 1 79 ? 5.760 -12.671 -17.384 1.00 91.12 79 ASP A O 1
ATOM 598 N N . TYR A 1 80 ? 3.785 -12.026 -16.535 1.00 94.75 80 TYR A N 1
ATOM 599 C CA . TYR A 1 80 ? 3.904 -10.610 -16.899 1.00 94.75 80 TYR A CA 1
ATOM 600 C C . TYR A 1 80 ? 3.904 -9.669 -15.699 1.00 94.75 80 TYR A C 1
ATOM 602 O O . TYR A 1 80 ? 4.485 -8.582 -15.776 1.00 94.75 80 TYR A O 1
ATOM 610 N N . TYR A 1 81 ? 3.273 -10.065 -14.596 1.00 97.31 81 TYR A N 1
ATOM 611 C CA . TYR A 1 81 ? 3.034 -9.193 -13.459 1.00 97.31 81 TYR A CA 1
ATOM 612 C C . TYR A 1 81 ? 3.362 -9.851 -12.125 1.00 97.31 81 TYR A C 1
ATOM 614 O O . TYR A 1 81 ? 3.196 -11.053 -11.921 1.00 97.31 81 TYR A O 1
ATOM 622 N N . ILE A 1 82 ? 3.759 -9.010 -11.172 1.00 98.00 82 ILE A N 1
ATOM 623 C CA . ILE A 1 82 ? 3.780 -9.334 -9.747 1.00 98.00 82 ILE A CA 1
ATOM 624 C C . ILE A 1 82 ? 2.653 -8.560 -9.077 1.00 98.00 82 ILE A C 1
ATOM 626 O O . ILE A 1 82 ? 2.555 -7.344 -9.226 1.00 98.00 82 ILE A O 1
ATOM 630 N N . THR A 1 83 ? 1.820 -9.262 -8.319 1.00 98.44 83 THR A N 1
ATOM 631 C CA . THR A 1 83 ? 0.709 -8.698 -7.557 1.00 98.44 83 THR A CA 1
ATOM 632 C C . THR A 1 83 ? 0.980 -8.844 -6.064 1.00 98.44 83 THR A C 1
ATOM 634 O O . THR A 1 83 ? 1.123 -9.961 -5.566 1.00 98.44 83 THR A O 1
ATOM 637 N N . ALA A 1 84 ? 1.011 -7.727 -5.340 1.00 98.62 84 ALA A N 1
ATOM 638 C CA . ALA A 1 84 ? 1.097 -7.682 -3.885 1.00 98.62 84 ALA A CA 1
ATOM 639 C C . ALA A 1 84 ? -0.219 -7.155 -3.295 1.00 98.62 84 ALA A C 1
ATOM 641 O O . ALA A 1 84 ? -0.611 -6.016 -3.531 1.00 98.62 84 ALA A O 1
ATOM 642 N N . SER A 1 85 ? -0.894 -7.987 -2.510 1.00 98.69 85 SER A N 1
ATOM 643 C CA . SER A 1 85 ? -2.130 -7.662 -1.800 1.00 98.69 85 SER A CA 1
ATOM 644 C C . SER A 1 85 ? -1.832 -7.390 -0.330 1.00 98.69 85 SER A C 1
ATOM 646 O O . SER A 1 85 ? -1.254 -8.243 0.338 1.00 98.69 85 SER A O 1
ATOM 648 N N . ILE A 1 86 ? -2.271 -6.248 0.193 1.00 98.81 86 ILE A N 1
ATOM 649 C CA . ILE A 1 86 ? -2.213 -5.902 1.615 1.00 98.81 86 ILE A CA 1
ATOM 650 C C . ILE A 1 86 ? -3.648 -5.872 2.130 1.00 98.81 86 ILE A C 1
ATOM 652 O O . ILE A 1 86 ? -4.406 -4.966 1.787 1.00 98.81 86 ILE A O 1
ATOM 656 N N . ALA A 1 87 ? -4.015 -6.883 2.913 1.00 98.81 87 ALA A N 1
ATOM 657 C CA . ALA A 1 87 ? -5.354 -7.057 3.461 1.00 98.81 87 ALA A CA 1
ATOM 658 C C . ALA A 1 87 ? -5.358 -6.846 4.975 1.00 98.81 87 ALA A C 1
ATOM 660 O O . ALA A 1 87 ? -4.510 -7.405 5.672 1.00 98.81 87 ALA A O 1
ATOM 661 N N . ASP A 1 88 ? -6.330 -6.098 5.481 1.00 98.69 88 ASP A N 1
ATOM 662 C CA . ASP A 1 88 ? -6.606 -5.939 6.906 1.00 98.69 88 ASP A CA 1
ATOM 663 C C . ASP A 1 88 ? -8.046 -6.321 7.252 1.00 98.69 88 ASP A C 1
ATOM 665 O O . ASP A 1 88 ? -8.919 -6.296 6.387 1.00 98.69 88 ASP A O 1
ATOM 669 N N . ASN A 1 89 ? -8.289 -6.668 8.517 1.00 98.19 89 ASN A N 1
ATOM 670 C CA . ASN A 1 89 ? -9.629 -6.908 9.067 1.00 98.19 89 ASN A CA 1
ATOM 671 C C . ASN A 1 89 ? -10.110 -5.734 9.939 1.00 98.19 89 ASN A C 1
ATOM 673 O O . ASN A 1 89 ? -10.699 -5.928 11.006 1.00 98.19 89 ASN A O 1
ATOM 677 N N . GLY A 1 90 ? -9.767 -4.512 9.533 1.00 96.19 90 GLY A N 1
ATOM 678 C CA . GLY A 1 90 ? -10.089 -3.296 10.254 1.00 96.19 90 GLY A CA 1
ATOM 679 C C . GLY A 1 90 ? -11.509 -2.791 10.036 1.00 96.19 90 GLY A C 1
ATOM 680 O O . GLY A 1 90 ? -12.411 -3.509 9.620 1.00 96.19 90 GLY A O 1
ATOM 681 N N . THR A 1 91 ? -11.713 -1.503 10.306 1.00 94.88 91 THR A N 1
ATOM 682 C CA . THR A 1 91 ? -13.038 -0.866 10.211 1.00 94.88 91 THR A CA 1
ATOM 683 C C . THR A 1 91 ? -13.588 -0.778 8.787 1.00 94.88 91 THR A C 1
ATOM 685 O O . THR A 1 91 ? -14.761 -0.466 8.610 1.00 94.88 91 THR A O 1
ATOM 688 N N . GLY A 1 92 ? -12.755 -1.007 7.770 1.00 95.50 92 GLY A N 1
ATOM 689 C CA . GLY A 1 92 ? -13.122 -0.803 6.373 1.00 95.50 92 GLY A CA 1
ATOM 690 C C . GLY A 1 92 ? -13.370 0.665 6.014 1.00 95.50 92 GLY A C 1
ATOM 691 O O . GLY A 1 92 ? -13.144 1.583 6.810 1.00 95.50 92 GLY A O 1
ATOM 692 N N . ILE A 1 93 ? -13.809 0.877 4.776 1.00 94.06 93 ILE A N 1
ATOM 693 C CA . ILE A 1 93 ? -14.073 2.177 4.162 1.00 94.06 93 ILE A CA 1
ATOM 694 C C . ILE A 1 93 ? -15.508 2.151 3.612 1.00 94.06 93 ILE A C 1
ATOM 696 O O . ILE A 1 93 ? -15.836 1.245 2.842 1.00 94.06 93 ILE A O 1
ATOM 700 N N . PRO A 1 94 ? -16.355 3.135 3.959 1.00 93.75 94 PRO A N 1
ATOM 701 C CA . PRO A 1 94 ? -17.688 3.260 3.378 1.00 93.75 94 PRO A CA 1
ATOM 702 C C . PRO A 1 94 ? -17.638 3.401 1.844 1.00 93.75 94 PRO A C 1
ATOM 704 O O . PRO A 1 94 ? -16.772 4.131 1.338 1.00 93.75 94 PRO A O 1
ATOM 707 N N . PRO A 1 95 ? -18.547 2.756 1.086 1.00 93.38 95 PRO A N 1
ATOM 708 C CA . PRO A 1 95 ? -18.527 2.759 -0.380 1.00 93.38 95 PRO A CA 1
ATOM 709 C C . PRO A 1 95 ? -18.489 4.157 -1.006 1.00 93.38 95 PRO A C 1
ATOM 711 O O . PRO A 1 95 ? -17.785 4.377 -1.988 1.00 93.38 95 PRO A O 1
ATOM 714 N N . GLU A 1 96 ? -19.191 5.125 -0.419 1.00 93.00 96 GLU A N 1
ATOM 715 C CA . GLU A 1 96 ? -19.243 6.512 -0.887 1.00 93.00 96 GLU A CA 1
ATOM 716 C C . GLU A 1 96 ? -17.926 7.276 -0.691 1.00 93.00 96 GLU A C 1
ATOM 718 O O . GLU A 1 96 ? -17.672 8.268 -1.376 1.00 93.00 96 GLU A O 1
ATOM 723 N N . LYS A 1 97 ? -17.065 6.812 0.222 1.00 92.25 97 LYS A N 1
ATOM 724 C CA . LYS A 1 97 ? -15.746 7.405 0.481 1.00 92.25 97 LYS A CA 1
ATOM 725 C C . LYS A 1 97 ? -14.649 6.766 -0.365 1.00 92.25 97 LYS A C 1
ATOM 727 O O . LYS A 1 97 ? -13.626 7.407 -0.601 1.00 92.25 97 LYS A O 1
ATOM 732 N N . LEU A 1 98 ? -14.852 5.535 -0.840 1.00 91.94 98 LEU A N 1
ATOM 733 C CA . LEU A 1 98 ? -13.853 4.759 -1.581 1.00 91.94 98 LEU A CA 1
ATOM 734 C C . LEU A 1 98 ? -13.292 5.489 -2.822 1.00 91.94 98 LEU A C 1
ATOM 736 O O . LEU A 1 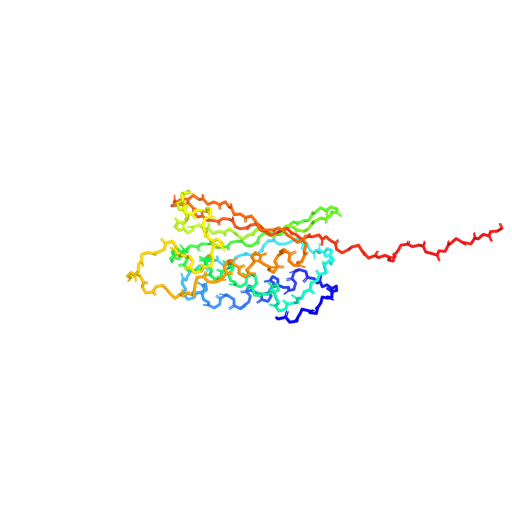98 ? -12.071 5.500 -2.978 1.00 91.94 98 LEU A O 1
ATOM 740 N N . PRO A 1 99 ? -14.100 6.184 -3.654 1.00 92.94 99 PRO A N 1
ATOM 741 C CA . PRO A 1 99 ? -13.582 6.925 -4.809 1.00 92.94 99 PRO A CA 1
ATOM 742 C C . PRO A 1 99 ? -12.676 8.106 -4.439 1.00 92.94 99 PRO A C 1
ATOM 744 O O . PRO A 1 99 ? -11.912 8.581 -5.273 1.00 92.94 99 PRO A O 1
ATOM 747 N N . LEU A 1 100 ? -12.763 8.592 -3.198 1.00 92.94 100 LEU A N 1
ATOM 748 C CA . LEU A 1 100 ? -12.115 9.823 -2.747 1.00 92.94 100 LEU A CA 1
ATOM 749 C C . LEU A 1 100 ? -10.788 9.568 -2.026 1.00 92.94 100 LEU A C 1
ATOM 751 O O . LEU A 1 100 ? -10.032 10.505 -1.787 1.00 92.94 100 LEU A O 1
ATOM 755 N N . ILE A 1 101 ? -10.464 8.321 -1.670 1.00 93.56 101 ILE A N 1
ATOM 756 C CA . ILE A 1 101 ? -9.317 8.026 -0.792 1.00 93.56 101 ILE A CA 1
ATOM 757 C C . ILE A 1 101 ? -7.952 8.358 -1.407 1.00 93.56 101 ILE A C 1
ATOM 759 O O . ILE A 1 101 ? -6.965 8.478 -0.683 1.00 93.56 101 ILE A O 1
ATOM 763 N N . PHE A 1 102 ? -7.890 8.499 -2.732 1.00 93.88 102 PHE A N 1
ATOM 764 C CA . PHE A 1 102 ? -6.689 8.913 -3.455 1.00 93.88 102 PHE A CA 1
ATOM 765 C C . PHE A 1 102 ? -6.594 10.433 -3.646 1.00 93.88 102 PHE A C 1
ATOM 767 O O . PHE A 1 102 ? -5.531 10.921 -4.049 1.00 93.88 102 PHE A O 1
ATOM 774 N N . GLU A 1 103 ? -7.651 11.184 -3.328 1.00 92.19 103 GLU A N 1
ATOM 775 C CA . GLU A 1 103 ? -7.673 12.634 -3.481 1.00 92.19 103 GLU A CA 1
ATOM 776 C C . GLU A 1 103 ? -6.761 13.321 -2.454 1.00 92.19 103 GLU A C 1
ATOM 778 O O . GLU A 1 103 ? -6.741 12.938 -1.277 1.00 92.19 103 GLU A O 1
ATOM 783 N N . PRO A 1 104 ? -5.992 14.347 -2.865 1.00 88.62 104 PRO A N 1
ATOM 784 C CA . PRO A 1 104 ? -5.106 15.063 -1.959 1.00 88.62 104 PRO A CA 1
ATOM 785 C C . PRO A 1 104 ? -5.858 15.614 -0.745 1.00 88.62 104 PRO A C 1
ATOM 787 O O . PRO A 1 104 ? -6.889 16.269 -0.883 1.00 88.62 104 PRO A O 1
ATOM 790 N N . PHE A 1 105 ? -5.292 15.403 0.444 1.00 85.44 105 PHE A N 1
ATOM 791 C CA . PHE A 1 105 ? -5.817 15.880 1.731 1.00 85.44 105 PHE A CA 1
ATOM 792 C C . PHE A 1 105 ? -7.138 15.232 2.177 1.00 85.44 105 PHE A C 1
ATOM 794 O O . PHE A 1 105 ? -7.643 15.576 3.250 1.00 85.44 105 PHE A O 1
ATOM 801 N N . TYR A 1 106 ? -7.679 14.274 1.418 1.00 84.12 106 TYR A N 1
ATOM 802 C CA . TYR A 1 106 ? -8.902 13.577 1.795 1.00 84.12 106 TYR A CA 1
ATOM 803 C C . TYR A 1 106 ? -8.674 12.629 2.979 1.00 84.12 106 TYR A C 1
ATOM 805 O O . TYR A 1 106 ? -7.637 11.970 3.106 1.00 84.12 106 TYR A O 1
ATOM 813 N N . ARG A 1 107 ? -9.661 12.567 3.881 1.00 79.44 107 ARG A N 1
ATOM 814 C CA . ARG A 1 107 ? -9.654 11.708 5.070 1.00 79.44 107 ARG A CA 1
ATOM 815 C C . ARG A 1 107 ? -11.067 11.207 5.354 1.00 79.44 107 ARG A C 1
ATOM 817 O O . ARG A 1 107 ? -11.996 12.003 5.418 1.00 79.44 107 ARG A O 1
ATOM 824 N N . CYS A 1 108 ? -11.207 9.903 5.601 1.00 74.75 108 CYS A N 1
ATOM 825 C CA . CYS A 1 108 ? -12.497 9.299 5.953 1.00 74.75 108 CYS A CA 1
ATOM 826 C C . CYS A 1 108 ? -12.978 9.653 7.372 1.00 74.75 108 CYS A C 1
ATOM 828 O O . CYS A 1 108 ? -14.178 9.573 7.633 1.00 74.75 108 CYS A O 1
ATOM 830 N N . ALA A 1 109 ? -12.053 10.018 8.266 1.00 66.88 109 ALA A N 1
ATOM 831 C CA . ALA A 1 109 ? -12.308 10.367 9.663 1.00 66.88 109 ALA A CA 1
ATOM 832 C C . ALA A 1 109 ? -12.844 11.798 9.831 1.00 66.88 109 ALA A C 1
ATOM 834 O O . ALA A 1 109 ? -12.426 12.712 9.116 1.00 66.88 109 ALA A O 1
ATOM 835 N N . GLU A 1 110 ? -13.710 12.005 10.825 1.00 55.88 110 GLU A N 1
ATOM 836 C CA . GLU A 1 110 ? -14.207 13.333 11.191 1.00 55.88 110 GLU A CA 1
ATOM 837 C C . GLU A 1 110 ? -13.091 14.234 11.749 1.00 55.88 110 GLU A C 1
ATOM 839 O O . GLU A 1 110 ? -12.123 13.765 12.353 1.00 55.88 110 GLU A O 1
ATOM 844 N N . LYS A 1 111 ? -13.243 15.559 11.587 1.00 50.31 111 LYS A N 1
ATOM 845 C CA . LYS A 1 111 ? -12.265 16.595 11.990 1.00 50.31 111 LYS A CA 1
ATOM 846 C C . LYS A 1 111 ? -11.801 16.516 13.458 1.00 50.31 111 LYS A C 1
ATOM 848 O O . LYS A 1 111 ? -10.761 17.088 13.775 1.00 50.31 111 LYS A O 1
ATOM 853 N N . ASN A 1 112 ? -12.546 15.832 14.329 1.00 48.59 112 ASN A N 1
ATOM 854 C CA . ASN A 1 112 ? -12.279 15.729 15.767 1.00 48.59 112 ASN A CA 1
ATOM 855 C C . ASN A 1 112 ? -11.490 14.478 16.178 1.00 48.59 112 ASN A C 1
ATOM 857 O O . ASN A 1 112 ? -11.033 14.397 17.321 1.00 48.59 112 ASN A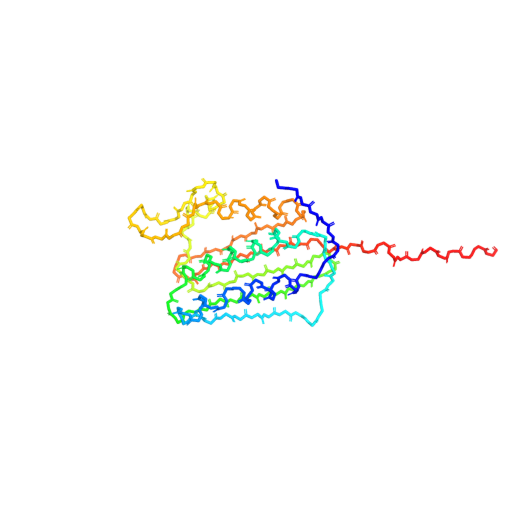 O 1
ATOM 861 N N . GLU A 1 113 ? -11.275 13.513 15.280 1.00 55.88 113 GLU A N 1
ATOM 862 C CA . GLU A 1 113 ? -10.360 12.421 15.584 1.00 55.88 113 GLU A CA 1
ATOM 863 C C . GLU A 1 113 ? -8.919 12.934 15.526 1.00 55.88 113 GLU A C 1
ATOM 865 O O . GLU A 1 113 ? -8.441 13.392 14.484 1.00 55.88 113 GLU A O 1
ATOM 870 N N . LYS A 1 114 ? -8.177 12.777 16.631 1.00 50.41 114 LYS A N 1
ATOM 871 C CA . LYS A 1 114 ? -6.711 12.952 16.706 1.00 50.41 114 LYS A CA 1
ATOM 872 C C . LYS A 1 114 ? -5.963 11.890 15.885 1.00 50.41 114 LYS A C 1
ATOM 874 O O . LYS A 1 114 ? -4.949 11.345 16.313 1.00 50.41 114 LYS A O 1
ATOM 879 N N . SER A 1 115 ? -6.469 11.537 14.713 1.00 54.34 115 SER A N 1
ATOM 880 C CA . SER A 1 115 ? -5.840 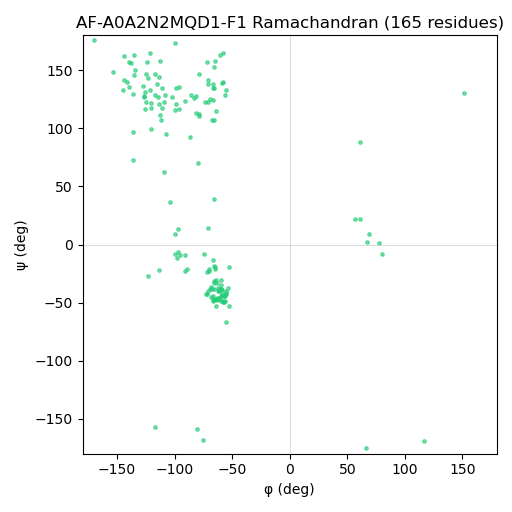10.572 13.840 1.00 54.34 115 SER A CA 1
ATOM 881 C C . SER A 1 115 ? -4.741 11.312 13.067 1.00 54.34 115 SER A C 1
ATOM 883 O O . SER A 1 115 ? -4.989 12.266 12.328 1.00 54.34 115 SER A O 1
ATOM 885 N N . SER A 1 116 ? -3.484 10.955 13.326 1.00 54.41 116 SER A N 1
ATOM 886 C CA . SER A 1 116 ? -2.324 11.538 12.649 1.00 54.41 116 SER A CA 1
ATOM 887 C C . SER A 1 116 ? -2.347 11.145 11.166 1.00 54.41 116 SER A C 1
ATOM 889 O O . SER A 1 116 ? -2.724 10.025 10.808 1.00 54.41 116 SER A O 1
ATOM 891 N N . GLY A 1 117 ? -2.033 12.091 10.279 1.00 65.06 117 GLY A N 1
ATOM 892 C CA . GLY A 1 117 ? -1.973 11.860 8.833 1.00 65.06 117 GLY A CA 1
ATOM 893 C C . GLY A 1 117 ? -2.280 13.119 8.024 1.00 65.06 117 GLY A C 1
ATOM 894 O O . GLY A 1 117 ? -3.292 13.780 8.249 1.00 65.06 117 GLY A O 1
ATOM 895 N N . SER A 1 118 ? -1.415 13.436 7.060 1.00 69.31 118 SER A N 1
ATOM 896 C CA . SER A 1 118 ? -1.540 14.614 6.188 1.00 69.31 118 SER A CA 1
ATOM 897 C C . SER A 1 118 ? -2.629 14.489 5.115 1.00 69.31 118 SER A C 1
ATOM 899 O O . SER A 1 118 ? -2.884 15.452 4.403 1.00 69.31 118 SER A O 1
ATOM 901 N N . GLY A 1 119 ? -3.236 13.307 4.950 1.00 77.69 119 GLY A N 1
ATOM 902 C CA . GLY A 1 119 ? -4.155 13.017 3.840 1.00 77.69 119 GLY A CA 1
ATOM 903 C C . GLY A 1 119 ? -3.466 12.950 2.471 1.00 77.69 119 GLY A C 1
ATOM 904 O O . GLY A 1 119 ? -4.132 12.896 1.451 1.00 77.69 119 GLY A O 1
ATOM 905 N N . LEU A 1 120 ? -2.129 12.962 2.423 1.00 84.94 120 LEU A N 1
ATOM 906 C CA . LEU A 1 120 ? -1.369 12.882 1.168 1.00 84.94 120 LEU A CA 1
ATOM 907 C C . LEU A 1 120 ? -0.839 11.478 0.869 1.00 84.94 120 LEU A C 1
ATOM 909 O O . LEU A 1 120 ? -0.280 11.246 -0.200 1.00 84.94 120 LEU A O 1
ATOM 913 N N . GLY A 1 121 ? -0.975 10.552 1.820 1.00 88.88 121 GLY A N 1
ATOM 914 C CA . GLY A 1 121 ? -0.389 9.222 1.735 1.00 88.88 121 GLY A CA 1
ATOM 915 C C . GLY A 1 121 ? -0.803 8.490 0.461 1.00 88.88 121 GLY A C 1
ATOM 916 O O . GLY A 1 121 ? 0.040 8.228 -0.396 1.00 88.88 121 GLY A O 1
ATOM 917 N N . LEU A 1 122 ? -2.079 8.143 0.331 1.00 94.12 122 LEU A N 1
ATOM 918 C CA . LEU A 1 122 ? -2.556 7.342 -0.798 1.00 94.12 122 LEU A CA 1
ATOM 919 C C . LEU A 1 122 ? -2.433 8.085 -2.135 1.00 94.12 122 LEU A C 1
ATOM 921 O O . LEU A 1 122 ? -2.104 7.463 -3.143 1.00 94.12 122 LEU A O 1
ATOM 925 N N . THR A 1 123 ? -2.562 9.415 -2.140 1.00 94.00 123 THR A N 1
ATOM 926 C CA . THR A 1 123 ? -2.263 10.249 -3.314 1.00 94.00 123 THR A CA 1
ATOM 927 C C . THR A 1 123 ? -0.834 10.035 -3.818 1.00 94.00 123 THR A C 1
ATOM 929 O O . THR A 1 123 ? -0.613 9.900 -5.022 1.00 94.00 123 THR A O 1
ATOM 932 N N . PHE A 1 124 ? 0.158 9.989 -2.918 1.00 93.75 124 PHE A N 1
ATOM 933 C CA . PHE A 1 124 ? 1.536 9.689 -3.309 1.00 93.75 124 PHE A CA 1
ATOM 934 C C . PHE A 1 124 ? 1.704 8.243 -3.760 1.00 93.75 124 PHE A C 1
ATOM 936 O O . PHE A 1 124 ? 2.425 8.019 -4.728 1.00 93.75 124 PHE A O 1
ATOM 943 N N . CYS A 1 125 ? 1.025 7.286 -3.118 1.00 96.88 125 CYS A N 1
ATOM 944 C CA . CYS A 1 125 ? 1.061 5.895 -3.565 1.00 96.88 125 CYS A CA 1
ATOM 945 C C . CYS A 1 125 ? 0.611 5.771 -5.018 1.00 96.88 125 CYS A C 1
ATOM 947 O O . CYS A 1 125 ? 1.339 5.201 -5.823 1.00 96.88 125 CYS A O 1
ATOM 949 N N . LYS A 1 126 ? -0.525 6.383 -5.370 1.00 96.38 126 LYS A N 1
ATOM 950 C CA . LYS A 1 126 ? -1.043 6.373 -6.740 1.00 96.38 126 LYS A CA 1
ATOM 951 C C . LYS A 1 126 ? -0.038 6.943 -7.742 1.00 96.38 126 LYS A C 1
ATOM 953 O O . LYS A 1 126 ? 0.310 6.261 -8.698 1.00 96.38 126 LYS A O 1
ATOM 958 N N . LYS A 1 127 ? 0.527 8.123 -7.465 1.00 96.44 127 LYS A N 1
ATOM 959 C CA . LYS A 1 127 ? 1.534 8.752 -8.341 1.00 96.44 127 LYS A CA 1
ATOM 960 C C . LYS A 1 127 ? 2.807 7.920 -8.498 1.00 96.44 127 LYS A C 1
ATOM 962 O O . LYS A 1 127 ? 3.389 7.895 -9.578 1.00 96.44 127 LYS A O 1
ATOM 967 N N . ILE A 1 128 ? 3.271 7.276 -7.425 1.00 97.00 128 ILE A N 1
ATOM 968 C CA . ILE A 1 128 ? 4.455 6.409 -7.478 1.00 97.00 128 ILE A CA 1
ATOM 969 C C . ILE A 1 128 ? 4.143 5.158 -8.301 1.00 97.00 128 ILE A C 1
ATOM 971 O O . ILE A 1 128 ? 4.935 4.805 -9.166 1.00 97.00 128 ILE A O 1
ATOM 975 N N . MET A 1 129 ? 2.995 4.518 -8.084 1.00 97.69 129 MET A N 1
ATOM 976 C CA . MET A 1 129 ? 2.597 3.332 -8.847 1.00 97.69 129 MET A CA 1
ATOM 977 C C . MET A 1 129 ? 2.460 3.645 -10.340 1.00 97.69 129 MET A C 1
ATOM 979 O O . MET A 1 129 ? 3.070 2.959 -11.157 1.00 97.69 129 MET A O 1
ATOM 983 N N . GLU A 1 130 ? 1.785 4.743 -10.687 1.00 96.69 130 GLU A N 1
ATOM 984 C CA . GLU A 1 130 ? 1.688 5.237 -12.067 1.00 96.69 130 GLU A CA 1
ATOM 985 C C . GLU A 1 130 ? 3.074 5.492 -12.672 1.00 96.69 130 GLU A C 1
ATOM 987 O O . GLU A 1 130 ? 3.357 5.066 -13.794 1.00 96.69 130 GLU A O 1
ATOM 992 N N . SER A 1 131 ? 3.985 6.125 -11.917 1.00 96.19 131 SER A N 1
ATOM 993 C CA . SER A 1 131 ? 5.346 6.363 -12.400 1.00 96.19 131 SER A CA 1
ATOM 994 C C . SER A 1 131 ? 6.126 5.070 -12.611 1.00 96.19 131 SER A C 1
ATOM 996 O O . SER A 1 131 ? 7.075 5.092 -13.383 1.00 96.19 131 SER A O 1
ATOM 998 N N . HIS A 1 132 ? 5.746 3.958 -11.982 1.00 95.62 132 HIS A N 1
ATOM 999 C CA . HIS A 1 132 ? 6.361 2.634 -12.127 1.00 95.62 132 HIS A CA 1
ATOM 1000 C C . HIS A 1 132 ? 5.624 1.728 -13.121 1.00 95.62 132 HIS A C 1
ATOM 1002 O O . HIS A 1 132 ? 5.882 0.527 -13.149 1.00 95.62 132 HIS A O 1
ATOM 1008 N N . ASN A 1 133 ? 4.711 2.286 -13.927 1.00 96.00 133 ASN A N 1
ATOM 1009 C CA . ASN A 1 133 ? 3.857 1.524 -14.845 1.00 96.00 133 ASN A CA 1
ATOM 1010 C C . ASN A 1 133 ? 3.032 0.435 -14.133 1.00 96.00 133 ASN A C 1
ATOM 1012 O O . ASN A 1 133 ? 2.610 -0.535 -14.759 1.00 96.00 133 ASN A O 1
ATOM 1016 N N . GLY A 1 134 ? 2.827 0.598 -12.827 1.00 97.38 134 GLY A N 1
ATOM 1017 C CA . GLY A 1 134 ? 2.029 -0.283 -11.999 1.00 97.38 134 GLY A CA 1
ATOM 1018 C C . GLY A 1 134 ? 0.630 0.268 -11.761 1.00 97.38 134 GLY A C 1
ATOM 1019 O O . GLY A 1 134 ? 0.308 1.407 -12.108 1.00 97.38 134 GLY A O 1
ATOM 1020 N N . VAL A 1 135 ? -0.193 -0.553 -11.123 1.00 98.06 135 VAL A N 1
ATOM 1021 C CA . VAL A 1 135 ? -1.582 -0.236 -10.777 1.00 98.06 135 VAL A CA 1
ATOM 1022 C C . VAL A 1 135 ? -1.767 -0.388 -9.273 1.00 98.06 135 VAL A C 1
ATOM 1024 O O . VAL A 1 135 ? -1.171 -1.272 -8.660 1.00 98.06 135 VAL A O 1
ATOM 1027 N N . ILE A 1 136 ? -2.571 0.493 -8.682 1.00 98.25 136 ILE A N 1
ATOM 1028 C CA . ILE A 1 136 ? -3.049 0.370 -7.306 1.00 98.25 136 ILE A CA 1
ATOM 1029 C C . ILE A 1 136 ? -4.572 0.326 -7.309 1.00 98.25 136 ILE A C 1
ATOM 1031 O O . ILE A 1 136 ? -5.222 1.300 -7.682 1.00 98.25 136 ILE A O 1
ATOM 1035 N N . ASP A 1 137 ? -5.114 -0.791 -6.845 1.00 98.12 137 ASP A N 1
ATOM 1036 C CA . ASP A 1 137 ? -6.542 -1.007 -6.660 1.00 98.12 137 ASP A CA 1
ATOM 1037 C C . ASP A 1 137 ? -6.875 -1.134 -5.175 1.00 98.12 137 ASP A C 1
ATOM 1039 O O . ASP A 1 137 ? -6.023 -1.439 -4.332 1.00 98.12 137 ASP A O 1
ATOM 1043 N N . VAL A 1 138 ? -8.140 -0.886 -4.847 1.00 98.06 138 VAL A N 1
ATOM 1044 C CA . VAL A 1 138 ? -8.659 -1.004 -3.488 1.00 98.06 138 VAL A CA 1
ATOM 1045 C C . VAL A 1 138 ? -10.045 -1.635 -3.510 1.00 98.06 138 VAL A C 1
ATOM 1047 O O . VAL A 1 138 ? -10.905 -1.257 -4.303 1.00 98.06 138 VAL A O 1
ATOM 1050 N N . SER A 1 139 ? -10.266 -2.579 -2.605 1.00 97.44 139 SER A N 1
ATOM 1051 C CA . SER A 1 139 ? -11.583 -3.109 -2.266 1.00 97.44 139 SER A CA 1
ATOM 1052 C C . SER A 1 139 ? -11.761 -3.015 -0.758 1.00 97.44 139 SER A C 1
ATOM 1054 O O . SER A 1 139 ? -10.832 -3.284 0.000 1.00 97.44 139 SER A O 1
ATOM 1056 N N . SER A 1 140 ? -12.928 -2.579 -0.303 1.00 97.31 140 SER A N 1
ATOM 1057 C CA . SER A 1 140 ? -13.191 -2.395 1.119 1.00 97.31 140 SER A CA 1
ATOM 1058 C C . SER A 1 140 ? -14.672 -2.542 1.407 1.00 97.31 140 SER A C 1
ATOM 1060 O O . SER A 1 140 ? -15.512 -2.194 0.572 1.00 97.31 140 SER A O 1
ATOM 1062 N N . ARG A 1 141 ? -14.982 -3.034 2.603 1.00 95.62 141 ARG A N 1
ATOM 1063 C CA . ARG A 1 141 ? -16.341 -3.065 3.130 1.00 95.6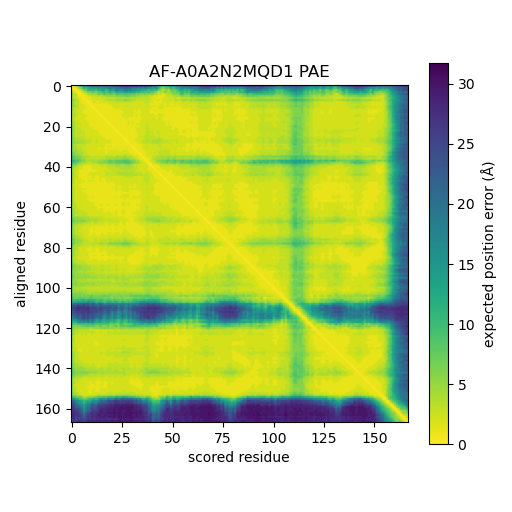2 141 ARG A CA 1
ATOM 1064 C C . ARG A 1 141 ? -16.324 -2.617 4.580 1.00 95.62 141 ARG A C 1
ATOM 1066 O O . ARG A 1 141 ? -15.527 -3.100 5.383 1.00 95.62 141 ARG A O 1
ATOM 1073 N N . GLU A 1 142 ? -17.202 -1.673 4.900 1.00 94.38 142 GLU A N 1
ATOM 1074 C CA . GLU A 1 142 ? -17.345 -1.144 6.254 1.00 94.38 142 GLU A CA 1
ATOM 1075 C C . GLU A 1 142 ? -17.636 -2.278 7.249 1.00 94.38 142 GLU A C 1
ATOM 1077 O O . GLU A 1 142 ? -18.508 -3.118 7.024 1.00 94.38 142 GLU A O 1
ATOM 1082 N N . GLY A 1 143 ? -16.846 -2.324 8.321 1.00 94.12 143 GLY A N 1
ATOM 1083 C CA . GLY A 1 143 ? -16.866 -3.365 9.348 1.00 94.12 143 GLY A CA 1
ATOM 1084 C C . GLY A 1 143 ? -16.129 -4.666 9.005 1.00 94.12 143 GLY A C 1
ATOM 1085 O O . GLY A 1 143 ? -15.986 -5.500 9.895 1.00 94.12 143 GLY A O 1
ATOM 1086 N N . GLU A 1 144 ? -15.656 -4.858 7.768 1.00 95.81 144 GLU A N 1
ATOM 1087 C CA . GLU A 1 144 ? -14.996 -6.108 7.339 1.00 95.81 144 GLU A CA 1
ATOM 1088 C C . GLU A 1 144 ? -13.509 -5.944 7.005 1.00 95.81 144 GLU A C 1
ATOM 1090 O O . GLU A 1 144 ? -12.762 -6.922 7.052 1.00 95.81 144 GLU A O 1
ATOM 1095 N N . GLY A 1 145 ? -13.073 -4.721 6.699 1.00 97.25 145 GLY A N 1
ATOM 1096 C CA . GLY A 1 145 ? -11.674 -4.393 6.439 1.00 97.25 145 GLY A CA 1
ATOM 1097 C C . GLY A 1 145 ? -11.416 -3.898 5.022 1.00 97.25 145 GLY A C 1
ATOM 1098 O O . GLY A 1 145 ? -12.337 -3.545 4.278 1.00 97.25 145 GLY A O 1
ATOM 1099 N N . THR A 1 146 ? -10.138 -3.806 4.665 1.00 98.50 146 THR A N 1
ATOM 1100 C CA . THR A 1 146 ? -9.687 -3.245 3.384 1.00 98.50 146 THR A CA 1
ATOM 1101 C C . THR A 1 146 ? -8.611 -4.114 2.755 1.00 98.50 146 THR A C 1
ATOM 1103 O O . THR A 1 146 ? -7.774 -4.695 3.439 1.00 98.50 146 THR A O 1
ATOM 1106 N N . ILE A 1 147 ? -8.622 -4.182 1.428 1.00 98.75 147 ILE A N 1
ATOM 1107 C CA . ILE A 1 147 ? -7.606 -4.843 0.621 1.00 98.75 147 ILE A CA 1
ATOM 1108 C C . ILE A 1 147 ? -7.091 -3.842 -0.406 1.00 98.75 147 ILE A C 1
ATOM 1110 O O . ILE A 1 147 ? -7.836 -3.405 -1.282 1.00 98.75 147 ILE A O 1
ATOM 1114 N N . PHE A 1 148 ? -5.808 -3.507 -0.313 1.00 98.75 148 PHE A N 1
ATOM 1115 C CA . PHE A 1 148 ? -5.083 -2.812 -1.373 1.00 98.75 148 PHE A CA 1
ATOM 1116 C C . PHE A 1 148 ? -4.337 -3.826 -2.230 1.00 98.75 148 PHE A C 1
ATOM 1118 O O . PHE A 1 148 ? -3.672 -4.713 -1.694 1.00 98.75 148 PHE A O 1
ATOM 1125 N N . VAL A 1 149 ? -4.407 -3.674 -3.549 1.00 98.75 149 VAL A N 1
ATOM 1126 C CA . VAL A 1 149 ? -3.721 -4.540 -4.512 1.00 98.75 149 VAL A CA 1
ATOM 1127 C C . VAL A 1 149 ? -2.776 -3.689 -5.347 1.00 98.75 149 VAL A C 1
ATOM 1129 O O . VAL A 1 149 ? -3.195 -2.722 -5.974 1.00 98.75 149 VAL A O 1
ATOM 1132 N N . LEU A 1 150 ? -1.491 -4.033 -5.322 1.00 98.75 150 LEU A N 1
ATOM 1133 C CA . LEU A 1 150 ? -0.438 -3.394 -6.102 1.00 98.75 150 LEU A CA 1
ATOM 1134 C C . LEU A 1 150 ? 0.024 -4.350 -7.193 1.00 98.75 150 LEU A C 1
ATOM 1136 O O . LEU A 1 150 ? 0.494 -5.444 -6.883 1.00 98.75 150 LEU A O 1
ATOM 1140 N N . THR A 1 151 ? -0.053 -3.919 -8.445 1.00 98.62 151 THR A N 1
ATOM 1141 C CA . THR A 1 151 ? 0.364 -4.714 -9.603 1.00 98.62 151 THR A CA 1
ATOM 1142 C C . THR A 1 151 ? 1.559 -4.048 -10.267 1.00 98.62 151 THR A C 1
ATOM 1144 O O . THR A 1 151 ? 1.502 -2.863 -10.595 1.00 98.62 151 THR A O 1
ATOM 1147 N N . PHE A 1 152 ? 2.636 -4.802 -10.472 1.00 98.00 152 PHE A N 1
ATOM 1148 C CA . PHE A 1 152 ?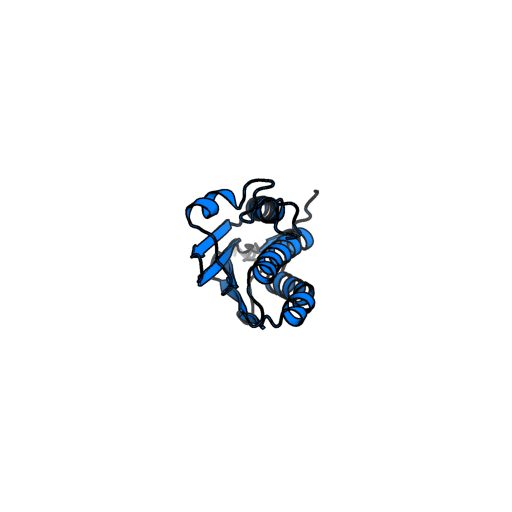 3.888 -4.332 -11.064 1.00 98.00 152 PHE A CA 1
ATOM 1149 C C . PHE A 1 152 ? 4.212 -5.138 -12.321 1.00 98.00 152 PHE A C 1
ATOM 1151 O O . PHE A 1 152 ? 4.160 -6.369 -12.258 1.00 98.00 152 PHE A O 1
ATOM 1158 N N . PRO A 1 153 ? 4.585 -4.496 -13.440 1.00 97.31 153 PRO A N 1
ATOM 1159 C CA . PRO A 1 153 ? 5.105 -5.216 -14.591 1.00 97.31 153 PRO A CA 1
ATOM 1160 C C . PRO A 1 153 ? 6.460 -5.840 -14.248 1.00 97.31 153 PRO A C 1
ATOM 1162 O O . PRO A 1 153 ? 7.335 -5.191 -13.665 1.00 97.31 153 PRO A O 1
ATOM 1165 N N . ILE A 1 154 ? 6.636 -7.100 -14.630 1.00 96.12 154 ILE A N 1
ATOM 1166 C CA . ILE A 1 154 ? 7.915 -7.795 -14.526 1.00 96.12 154 ILE A CA 1
ATOM 1167 C C . ILE A 1 154 ? 8.918 -7.132 -15.474 1.00 96.12 154 ILE A C 1
ATOM 1169 O O . ILE A 1 154 ? 8.613 -6.846 -16.634 1.00 96.12 154 ILE A O 1
ATOM 1173 N N . SER A 1 155 ? 10.137 -6.899 -14.986 1.00 89.44 155 SER A N 1
ATOM 1174 C CA . SER A 1 155 ? 11.239 -6.460 -15.837 1.00 89.44 155 SER A CA 1
ATOM 1175 C C . SER A 1 155 ? 11.568 -7.553 -16.843 1.00 89.44 155 SER A C 1
ATOM 1177 O O . SER A 1 155 ? 12.077 -8.615 -16.479 1.00 89.44 155 SER A O 1
ATOM 1179 N N . ILE A 1 156 ? 11.357 -7.266 -18.123 1.00 78.44 156 ILE A N 1
ATOM 1180 C CA . ILE A 1 156 ? 11.951 -8.061 -19.191 1.00 78.44 156 ILE A CA 1
ATOM 1181 C C . ILE A 1 156 ? 13.468 -7.852 -19.163 1.00 78.44 156 ILE A C 1
ATOM 1183 O O . ILE A 1 156 ? 13.977 -6.786 -19.499 1.00 78.44 156 ILE A O 1
ATOM 1187 N N . ASN A 1 157 ? 14.211 -8.862 -18.718 1.00 60.09 157 ASN A N 1
ATOM 1188 C CA . ASN A 1 157 ? 15.658 -8.850 -18.872 1.00 60.09 157 ASN A CA 1
ATOM 1189 C C . ASN A 1 157 ? 15.960 -9.252 -20.323 1.00 60.09 157 ASN A C 1
ATOM 1191 O O . ASN A 1 157 ? 15.714 -10.395 -20.705 1.00 60.09 157 ASN A O 1
ATOM 1195 N N . THR A 1 158 ? 16.454 -8.328 -21.151 1.00 48.72 158 THR A N 1
ATOM 1196 C CA . THR A 1 158 ? 16.755 -8.579 -22.579 1.00 48.72 158 THR A CA 1
ATOM 1197 C C . THR A 1 158 ? 17.979 -9.485 -22.790 1.00 48.72 158 THR A C 1
ATOM 1199 O O . THR A 1 158 ? 18.474 -9.627 -23.904 1.00 48.72 158 THR A O 1
ATOM 1202 N N . GLU A 1 159 ? 18.471 -10.172 -21.762 1.00 50.09 159 GLU A N 1
ATOM 1203 C CA . GLU A 1 159 ? 19.470 -11.227 -21.933 1.00 50.09 159 GLU A CA 1
ATOM 1204 C C . GLU A 1 159 ? 18.802 -12.531 -22.386 1.00 50.09 159 GLU A C 1
ATOM 1206 O O . GLU A 1 159 ? 18.692 -13.510 -21.650 1.00 50.09 159 GLU A O 1
ATOM 1211 N N . ARG A 1 160 ? 18.318 -12.542 -23.632 1.00 45.84 160 ARG A N 1
ATOM 1212 C CA . ARG A 1 160 ? 17.905 -13.768 -24.321 1.00 45.84 160 ARG A CA 1
ATOM 1213 C C . ARG A 1 160 ? 18.432 -13.753 -25.763 1.00 45.84 160 ARG A C 1
ATOM 1215 O O . ARG A 1 160 ? 17.824 -13.176 -26.653 1.00 45.84 160 ARG A O 1
ATOM 1222 N N . ASN A 1 161 ? 19.570 -14.430 -25.941 1.00 46.97 161 ASN A N 1
ATOM 1223 C CA . ASN A 1 161 ? 20.142 -14.983 -27.178 1.00 46.97 161 ASN A CA 1
ATOM 1224 C C . ASN A 1 161 ? 20.498 -14.020 -28.326 1.00 46.97 161 ASN A C 1
ATOM 1226 O O . ASN A 1 161 ? 19.765 -13.884 -29.301 1.00 46.97 161 ASN A O 1
ATOM 1230 N N . GLY A 1 162 ? 21.725 -13.492 -28.279 1.00 44.88 162 GLY A N 1
ATOM 1231 C CA . GLY A 1 162 ? 22.466 -12.999 -29.443 1.00 44.88 162 GLY A CA 1
ATOM 1232 C C . GLY A 1 162 ? 23.648 -13.914 -29.781 1.00 44.88 162 GLY A C 1
ATOM 1233 O O . GLY A 1 162 ? 24.796 -13.496 -29.694 1.00 44.88 162 GLY A O 1
ATOM 1234 N N . SER A 1 163 ? 23.383 -15.173 -30.126 1.00 46.47 163 SER A N 1
ATOM 1235 C CA . SER A 1 163 ? 24.366 -16.068 -30.756 1.00 46.47 163 SER A CA 1
ATOM 1236 C C . SER A 1 163 ? 23.669 -16.802 -31.892 1.00 46.47 163 SER A C 1
ATOM 1238 O O . SER A 1 163 ? 23.305 -17.967 -31.777 1.00 46.47 163 SER A O 1
ATOM 1240 N N . VAL A 1 164 ? 23.404 -16.080 -32.979 1.00 47.56 164 VAL A N 1
ATOM 1241 C CA . VAL A 1 164 ? 23.200 -16.722 -34.277 1.00 47.56 164 VAL A CA 1
ATOM 1242 C C . VAL A 1 164 ? 24.595 -16.865 -34.871 1.00 47.56 164 VAL A C 1
ATOM 1244 O O . VAL A 1 164 ? 25.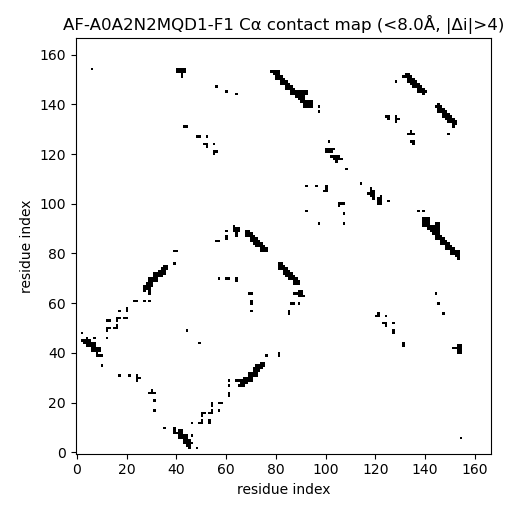117 -15.926 -35.468 1.00 47.56 164 VAL A O 1
ATOM 1247 N N . GLU A 1 165 ? 25.232 -18.013 -34.644 1.00 4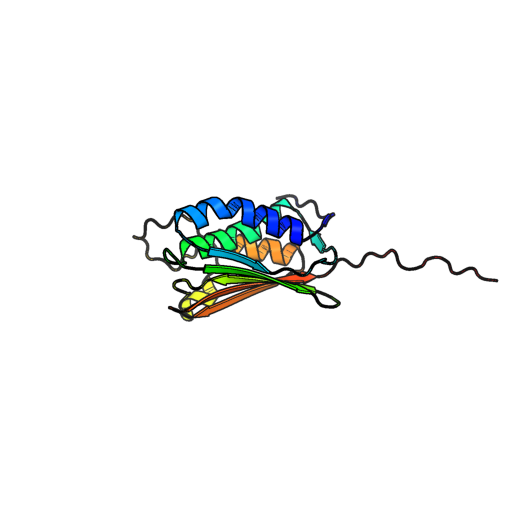3.00 165 GLU A N 1
ATOM 1248 C CA . GLU A 1 165 ? 26.294 -18.464 -35.541 1.00 43.00 165 GLU A CA 1
ATOM 1249 C C . GLU A 1 165 ? 25.629 -18.757 -36.886 1.00 43.00 165 GLU A C 1
ATOM 1251 O O . GLU A 1 165 ? 24.853 -19.702 -37.029 1.00 43.00 165 GLU A O 1
ATOM 1256 N N . ILE A 1 166 ? 25.877 -17.882 -37.855 1.00 48.44 166 ILE A N 1
ATOM 1257 C CA . ILE A 1 166 ? 25.604 -18.164 -39.258 1.00 48.44 166 ILE A CA 1
ATOM 1258 C C . ILE A 1 166 ? 26.766 -19.045 -39.724 1.00 48.44 166 ILE A C 1
ATOM 1260 O O . ILE A 1 166 ? 27.908 -18.583 -39.744 1.00 48.44 166 ILE A O 1
ATOM 1264 N N . GLN A 1 167 ? 26.470 -20.309 -40.033 1.00 45.53 167 GLN A N 1
ATOM 1265 C CA . GLN A 1 167 ? 27.317 -21.146 -40.887 1.00 45.53 167 GLN A CA 1
ATOM 1266 C C . GLN A 1 167 ? 27.129 -20.755 -42.351 1.00 45.53 167 GLN A C 1
ATOM 1268 O O . GLN A 1 167 ? 25.965 -20.508 -42.744 1.00 45.53 167 GLN A O 1
#

Secondary structure (DSSP, 8-state):
-----EEE-HHHHHHHHHHHHHHHHHHTT-EEEEE--S----EEE-HHHHHHHHHHHHHHHHHHSPTT-EEEEEEEE-SSEEEEEEEE-SS---TTTGGGTTSTT--SS-TTS-----S-HHHHHHHHHHHTT-EEEEEEETTTEEEEEEEEEB-----S-------